Protein AF-A0A9R0ZN15-F1 (afdb_monomer_lite)

Organism: Triticum turgidum subsp. durum (NCBI:txid4567)

Secondary structure (DSSP, 8-state):
--GGG---HHHHHHHHHHHHHHHTSBPEEE-TTT--EEE-TTS-BHHHHHHHHHHHHHHHHHHHHHHHH--

Foldseek 3Di:
DDPVPDPDPVVVVVVVVVVVVQQQDAAWDQDPVVRDTDHPPVGGGNVVVVVVVVVVVVVVVVVVVVVVVVD

Radius of gyration: 18.59 Å; chains: 1; bounding box: 48×23×44 Å

Structure (mmCIF, N/CA/C/O backbone):
data_AF-A0A9R0ZN15-F1
#
_entry.id   AF-A0A9R0ZN15-F1
#
loop_
_atom_site.group_PDB
_atom_site.id
_atom_site.type_symbol
_atom_site.label_atom_id
_atom_site.label_alt_id
_atom_site.label_comp_id
_atom_site.label_asym_id
_atom_site.label_entity_id
_atom_site.label_seq_id
_atom_site.pdbx_PDB_ins_code
_atom_site.Cartn_x
_atom_site.Cartn_y
_atom_site.Cartn_z
_atom_site.occupancy
_atom_site.B_iso_or_equiv
_atom_site.auth_seq_id
_atom_site.auth_comp_id
_atom_site.auth_asym_id
_atom_site.auth_atom_id
_atom_site.pdbx_PDB_model_num
ATOM 1 N N . MET A 1 1 ? 9.885 15.280 -23.439 1.00 53.16 1 MET A N 1
ATOM 2 C CA . MET A 1 1 ? 8.676 14.663 -22.859 1.00 53.16 1 MET A CA 1
ATOM 3 C C . MET A 1 1 ? 9.076 14.048 -21.537 1.00 53.16 1 MET A C 1
ATOM 5 O O . MET A 1 1 ? 10.062 13.316 -21.524 1.00 53.16 1 MET A O 1
ATOM 9 N N . ALA A 1 2 ? 8.419 14.410 -20.437 1.00 63.38 2 ALA A N 1
ATOM 10 C CA . ALA A 1 2 ? 8.717 13.795 -19.149 1.00 63.38 2 ALA A CA 1
ATOM 11 C C . ALA A 1 2 ? 8.185 12.352 -19.141 1.00 63.38 2 ALA A C 1
ATOM 13 O O . ALA A 1 2 ? 7.220 12.042 -19.834 1.00 63.38 2 ALA A O 1
ATOM 14 N N . SER A 1 3 ? 8.794 11.463 -18.351 1.00 71.12 3 SER A N 1
ATOM 15 C CA . SER A 1 3 ? 8.356 10.057 -18.216 1.00 71.12 3 SER A CA 1
ATOM 16 C C . SER A 1 3 ? 6.880 9.933 -17.790 1.00 71.12 3 SER A C 1
ATOM 18 O O . SER A 1 3 ? 6.191 8.982 -18.151 1.00 71.12 3 SER A O 1
ATOM 20 N N . VAL A 1 4 ? 6.373 10.948 -17.082 1.00 76.56 4 VAL A N 1
ATOM 21 C CA . VAL A 1 4 ? 4.975 11.043 -16.638 1.00 76.56 4 VAL A CA 1
ATOM 22 C C . VAL A 1 4 ? 4.007 11.340 -17.798 1.00 76.56 4 VAL A C 1
ATOM 24 O O . VAL A 1 4 ? 2.848 10.946 -17.726 1.00 76.56 4 VAL A O 1
ATOM 27 N N . ASP A 1 5 ? 4.475 11.937 -18.901 1.00 83.38 5 ASP A N 1
ATOM 28 C CA . ASP A 1 5 ? 3.640 12.297 -20.062 1.00 83.38 5 ASP A CA 1
ATOM 29 C C . ASP A 1 5 ? 3.421 11.122 -21.040 1.00 83.38 5 ASP A C 1
ATOM 31 O O . ASP A 1 5 ? 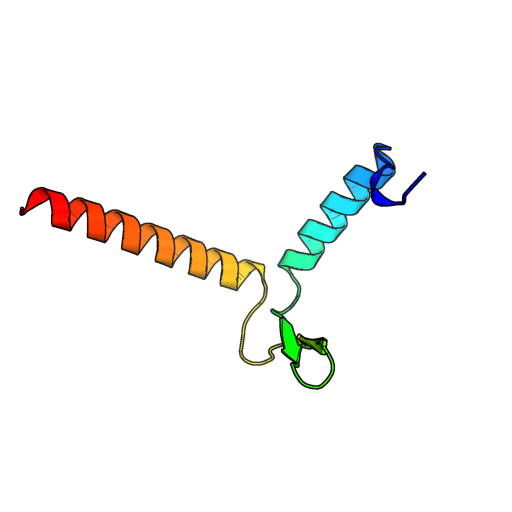2.777 11.269 -22.081 1.00 83.38 5 ASP A O 1
ATOM 35 N N . VAL A 1 6 ? 3.974 9.938 -20.751 1.00 87.00 6 VAL A N 1
ATOM 36 C CA . VAL A 1 6 ? 3.927 8.778 -21.653 1.00 87.00 6 VAL A CA 1
ATOM 37 C C . VAL A 1 6 ? 2.649 7.965 -21.417 1.00 87.00 6 VAL A C 1
ATOM 39 O O . VAL A 1 6 ? 2.615 7.037 -20.613 1.00 87.00 6 VAL A O 1
ATOM 42 N N . SER A 1 7 ? 1.586 8.256 -22.165 1.00 89.62 7 SER A N 1
ATOM 43 C CA . SER A 1 7 ? 0.257 7.629 -22.013 1.00 89.62 7 SER A CA 1
ATOM 44 C C . SER A 1 7 ? -0.025 6.461 -22.972 1.00 89.62 7 SER A C 1
ATOM 46 O O . SER A 1 7 ? -1.178 6.114 -23.225 1.00 89.62 7 SER A O 1
ATOM 48 N N . THR A 1 8 ? 1.012 5.813 -23.515 1.00 93.38 8 THR A N 1
ATOM 49 C CA . THR A 1 8 ? 0.816 4.640 -24.388 1.00 93.38 8 THR A CA 1
ATOM 50 C C . THR A 1 8 ? 0.115 3.500 -23.639 1.00 93.38 8 THR A C 1
ATOM 52 O O . THR A 1 8 ? 0.393 3.262 -22.461 1.00 93.38 8 THR A O 1
ATOM 55 N N . SER A 1 9 ? -0.735 2.725 -24.323 1.00 94.62 9 SER A N 1
ATOM 56 C CA . SER A 1 9 ? -1.459 1.602 -23.700 1.00 94.62 9 SER A CA 1
ATOM 57 C C . SER A 1 9 ? -0.519 0.588 -23.040 1.00 94.62 9 SER A C 1
ATOM 59 O O . SER A 1 9 ? -0.831 0.043 -21.984 1.00 94.62 9 SER A O 1
ATOM 61 N N . LYS A 1 10 ? 0.668 0.366 -23.625 1.00 95.12 10 LYS A N 1
ATOM 62 C CA . LYS A 1 10 ? 1.712 -0.487 -23.041 1.00 95.12 10 LYS A CA 1
ATOM 63 C C . LYS A 1 10 ? 2.186 0.044 -21.686 1.00 95.12 10 LYS A C 1
ATOM 65 O O . LYS A 1 10 ? 2.289 -0.739 -20.746 1.00 95.12 10 LYS A O 1
ATOM 70 N N . ASN A 1 11 ? 2.460 1.346 -21.583 1.00 93.31 11 ASN A N 1
ATOM 71 C CA . ASN A 1 11 ? 2.891 1.954 -20.326 1.00 93.31 11 ASN A CA 1
ATOM 72 C C . ASN A 1 11 ? 1.786 1.871 -19.263 1.00 93.31 11 ASN A C 1
ATOM 74 O O . ASN A 1 11 ? 2.038 1.405 -18.156 1.00 93.31 11 ASN A O 1
ATOM 78 N N . LEU A 1 12 ? 0.546 2.225 -19.621 1.00 94.94 12 LEU A N 1
ATOM 79 C CA . LEU A 1 12 ? -0.594 2.187 -18.698 1.00 94.94 12 LEU A CA 1
ATOM 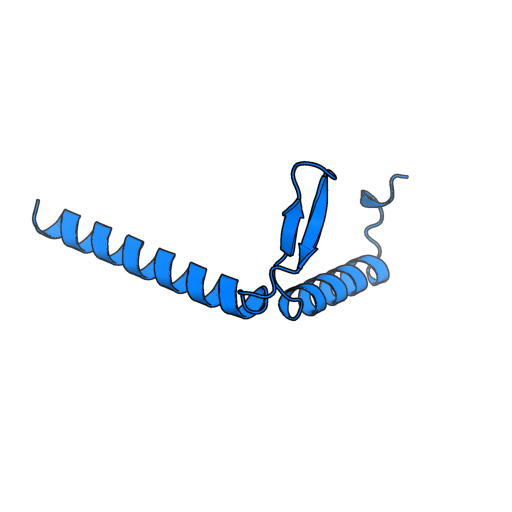80 C C . LEU A 1 12 ? -0.871 0.770 -18.169 1.00 94.94 12 LEU A C 1
ATOM 82 O O . LEU A 1 12 ? -1.030 0.582 -16.964 1.00 94.94 12 LEU A O 1
ATOM 86 N N . ASN A 1 13 ? -0.843 -0.245 -19.038 1.00 96.69 13 ASN A N 1
ATOM 87 C CA . ASN A 1 13 ? -0.979 -1.643 -18.617 1.00 96.69 13 ASN A CA 1
ATOM 88 C C . ASN A 1 13 ? 0.184 -2.087 -17.715 1.00 96.69 13 ASN A C 1
ATOM 90 O O . ASN A 1 13 ? -0.027 -2.827 -16.753 1.00 96.69 13 ASN A O 1
ATOM 94 N N . GLY A 1 14 ? 1.399 -1.602 -17.989 1.00 96.56 14 GLY A N 1
ATOM 95 C CA . GLY A 1 14 ? 2.557 -1.796 -17.119 1.00 96.56 14 GLY A CA 1
ATOM 96 C C . GLY A 1 14 ? 2.339 -1.211 -15.721 1.00 96.56 14 GLY A C 1
ATOM 97 O O . GLY A 1 14 ? 2.559 -1.909 -14.733 1.00 96.56 14 GLY A O 1
ATOM 98 N N . LEU A 1 15 ? 1.831 0.022 -15.624 1.00 95.81 15 LEU A N 1
ATOM 99 C CA . LEU A 1 15 ? 1.525 0.678 -14.346 1.00 95.81 15 LEU A CA 1
ATOM 100 C C . LEU A 1 15 ? 0.445 -0.064 -13.550 1.00 95.81 15 LEU A C 1
ATOM 102 O O . LEU A 1 15 ? 0.584 -0.220 -12.337 1.00 95.81 15 LEU A O 1
ATOM 106 N N . VAL A 1 16 ? -0.586 -0.600 -14.214 1.00 97.19 16 VAL A N 1
ATOM 107 C CA . VAL A 1 16 ? -1.570 -1.487 -13.564 1.00 97.19 16 VAL A CA 1
ATOM 108 C C . VAL A 1 16 ? -0.886 -2.731 -12.988 1.00 97.19 16 VAL A C 1
ATOM 110 O O . VAL A 1 16 ? -1.178 -3.130 -11.859 1.00 97.19 16 VAL A O 1
ATOM 113 N N . GLY A 1 17 ? 0.040 -3.336 -13.736 1.00 98.12 17 GLY A N 1
ATOM 114 C CA . GLY A 1 17 ? 0.838 -4.472 -13.270 1.00 98.12 17 GLY A CA 1
ATOM 115 C C . GLY A 1 17 ? 1.675 -4.137 -12.034 1.00 98.12 17 GLY A C 1
ATOM 116 O O . GLY A 1 17 ? 1.641 -4.877 -11.051 1.00 98.12 17 GLY A O 1
ATOM 117 N N . VAL A 1 18 ? 2.357 -2.988 -12.045 1.00 97.44 18 VAL A N 1
ATOM 118 C CA . VAL A 1 18 ? 3.116 -2.485 -10.889 1.00 97.44 18 VAL A CA 1
ATOM 119 C C . VAL A 1 18 ? 2.196 -2.285 -9.686 1.00 97.44 18 VAL A C 1
ATOM 121 O O . VAL A 1 18 ? 2.510 -2.782 -8.609 1.00 97.44 18 VAL A O 1
ATOM 124 N N . GLY A 1 19 ? 1.037 -1.644 -9.858 1.00 97.25 19 GLY A N 1
ATOM 125 C CA . GLY A 1 19 ? 0.063 -1.447 -8.781 1.00 97.25 19 GLY A CA 1
ATOM 126 C C . GLY A 1 19 ? -0.395 -2.762 -8.142 1.00 97.25 19 GLY A C 1
ATOM 127 O O . GLY A 1 19 ? -0.376 -2.897 -6.920 1.00 97.25 19 GLY A O 1
ATOM 128 N N . LYS A 1 20 ? -0.719 -3.775 -8.957 1.00 98.31 20 LYS A N 1
ATOM 129 C CA . LYS A 1 20 ? -1.077 -5.118 -8.464 1.00 98.31 20 LYS A CA 1
ATOM 130 C C . LYS A 1 20 ? 0.075 -5.792 -7.716 1.00 98.31 20 LYS A C 1
ATOM 132 O O . LYS A 1 20 ? -0.157 -6.432 -6.696 1.00 98.31 20 LYS A O 1
ATOM 137 N N . ALA A 1 21 ? 1.308 -5.642 -8.196 1.00 98.00 21 ALA A N 1
ATOM 138 C CA . ALA A 1 21 ? 2.482 -6.178 -7.515 1.00 98.00 21 ALA A CA 1
ATOM 139 C C . ALA A 1 21 ? 2.744 -5.467 -6.176 1.00 98.00 21 ALA A C 1
ATOM 141 O O . ALA A 1 21 ? 3.098 -6.123 -5.200 1.00 98.00 21 ALA A O 1
ATOM 142 N N . LEU A 1 22 ? 2.529 -4.147 -6.103 1.00 97.19 22 LEU A N 1
ATOM 143 C CA . LEU A 1 22 ? 2.688 -3.365 -4.874 1.00 97.19 22 LEU A CA 1
ATOM 144 C C . LEU A 1 22 ? 1.745 -3.832 -3.761 1.00 97.19 22 LEU A C 1
ATOM 146 O O . LEU A 1 22 ? 2.171 -3.863 -2.610 1.00 97.19 22 LEU A O 1
ATOM 150 N N . LEU A 1 23 ? 0.519 -4.252 -4.087 1.00 98.00 23 LEU A N 1
ATOM 151 C CA . LEU A 1 23 ? -0.417 -4.817 -3.105 1.00 98.00 23 LEU A CA 1
ATOM 152 C C . LEU A 1 23 ? 0.169 -6.034 -2.374 1.00 98.00 23 LEU A C 1
ATOM 154 O O . LEU A 1 23 ? -0.004 -6.162 -1.168 1.00 98.00 23 LEU A O 1
ATOM 158 N N . LYS A 1 24 ? 0.920 -6.885 -3.083 1.00 97.50 24 LYS A N 1
ATOM 159 C CA . LYS A 1 24 ? 1.541 -8.093 -2.516 1.00 97.50 24 LYS A CA 1
ATOM 160 C C . LYS A 1 24 ? 2.869 -7.833 -1.800 1.00 97.50 24 LYS A C 1
ATOM 162 O O . LYS A 1 24 ? 3.413 -8.748 -1.188 1.00 97.50 24 LYS A O 1
ATOM 167 N N . ARG A 1 25 ? 3.429 -6.623 -1.886 1.00 95.44 25 ARG A N 1
ATOM 168 C CA . ARG A 1 25 ? 4.664 -6.276 -1.168 1.00 95.44 25 ARG A CA 1
ATOM 169 C C . ARG A 1 25 ? 4.357 -6.007 0.297 1.00 95.44 25 ARG A C 1
ATOM 171 O O . ARG A 1 25 ? 3.291 -5.490 0.625 1.00 95.44 25 ARG A O 1
ATOM 178 N N . GLN A 1 26 ? 5.326 -6.315 1.151 1.00 96.44 26 GLN A N 1
ATOM 179 C CA . GLN A 1 26 ? 5.301 -5.915 2.551 1.00 96.44 26 GLN A CA 1
ATOM 180 C C . GLN A 1 26 ? 5.191 -4.394 2.674 1.00 96.44 26 GLN A C 1
ATOM 182 O O . GLN A 1 26 ? 5.746 -3.664 1.843 1.00 96.44 26 GLN A O 1
ATOM 187 N N . VAL A 1 27 ? 4.481 -3.931 3.702 1.00 95.81 27 VAL A N 1
ATOM 188 C CA . VAL A 1 27 ? 4.452 -2.508 4.041 1.00 95.81 27 VAL A CA 1
ATOM 189 C C . VAL A 1 27 ? 5.873 -2.004 4.253 1.00 95.81 27 VAL A C 1
ATOM 191 O O . VAL A 1 27 ? 6.696 -2.685 4.859 1.00 95.81 27 VAL A O 1
ATOM 194 N N . CYS A 1 28 ? 6.152 -0.796 3.773 1.00 94.12 28 CYS A N 1
ATOM 195 C CA . CYS A 1 28 ? 7.400 -0.106 4.064 1.00 94.12 28 CYS A CA 1
ATOM 196 C C . CYS A 1 28 ? 7.179 1.026 5.069 1.00 94.12 28 CYS A C 1
ATOM 198 O O . CYS A 1 28 ? 6.136 1.680 5.077 1.00 94.12 28 CYS A O 1
ATOM 200 N N . LYS A 1 29 ? 8.207 1.290 5.870 1.00 93.06 29 LYS A N 1
ATOM 201 C CA . LYS A 1 29 ? 8.360 2.481 6.703 1.00 93.06 29 LYS A CA 1
ATOM 202 C C . LYS A 1 29 ? 9.456 3.367 6.118 1.00 93.06 29 LYS A C 1
ATOM 204 O O . LYS A 1 29 ? 10.436 2.865 5.569 1.00 93.06 29 LYS A O 1
ATOM 209 N N . MET A 1 30 ? 9.309 4.679 6.260 1.00 92.75 30 MET A N 1
ATOM 210 C CA . MET A 1 30 ? 10.378 5.607 5.904 1.00 92.75 30 MET A CA 1
ATOM 211 C C . MET A 1 30 ? 11.386 5.667 7.050 1.00 92.75 30 MET A C 1
ATOM 213 O O . MET A 1 30 ? 11.030 5.990 8.184 1.00 92.75 30 MET A O 1
ATOM 217 N N . ASN A 1 31 ? 12.642 5.364 6.756 1.00 92.88 31 ASN A N 1
ATOM 218 C CA . ASN A 1 31 ? 13.750 5.664 7.640 1.00 92.88 31 ASN A CA 1
ATOM 219 C C . ASN A 1 31 ? 14.050 7.168 7.527 1.00 92.88 31 ASN A C 1
ATOM 221 O O . ASN A 1 31 ? 14.431 7.648 6.464 1.00 92.88 31 ASN A O 1
ATOM 225 N N . ILE A 1 32 ? 13.829 7.921 8.608 1.00 93.31 32 ILE A N 1
ATOM 226 C CA . ILE A 1 32 ? 13.950 9.390 8.614 1.00 93.31 32 ILE A CA 1
ATOM 227 C C . ILE A 1 32 ? 15.414 9.832 8.488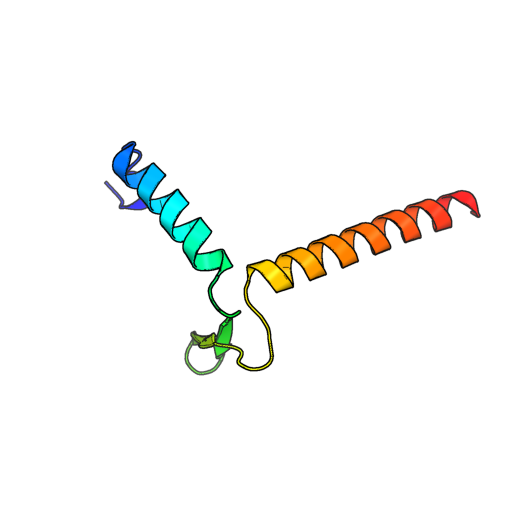 1.00 93.31 32 ILE A C 1
ATOM 229 O O . ILE A 1 32 ? 15.684 10.875 7.902 1.00 93.31 32 ILE A O 1
ATOM 233 N N . GLU A 1 33 ? 16.356 9.035 8.994 1.00 94.50 33 GLU A N 1
ATOM 234 C CA . GLU A 1 33 ? 17.786 9.350 8.936 1.00 94.50 33 GLU A CA 1
ATOM 235 C C . GLU A 1 33 ? 18.335 9.188 7.517 1.00 94.50 33 GLU A C 1
ATOM 237 O O . GLU A 1 33 ? 19.109 10.020 7.049 1.00 94.50 33 GLU A O 1
ATOM 242 N N . THR A 1 34 ? 17.920 8.128 6.815 1.00 93.31 34 THR A N 1
ATOM 243 C CA . THR A 1 34 ? 18.416 7.829 5.460 1.00 93.31 34 THR A CA 1
ATOM 244 C C . THR A 1 34 ? 17.507 8.350 4.349 1.00 93.31 34 THR A C 1
ATOM 246 O O . THR A 1 34 ? 17.915 8.389 3.190 1.00 93.31 34 THR A O 1
ATOM 249 N N . GLY A 1 35 ? 16.268 8.730 4.672 1.00 93.88 35 GLY A N 1
ATOM 250 C CA . GLY A 1 35 ? 15.235 9.104 3.704 1.00 93.88 35 GLY A CA 1
ATOM 251 C C . GLY A 1 35 ? 14.748 7.941 2.832 1.00 93.88 35 GLY A C 1
ATOM 252 O O . GLY A 1 35 ? 14.074 8.167 1.827 1.00 93.88 35 GLY A O 1
ATOM 253 N N . THR A 1 36 ? 15.099 6.697 3.172 1.00 94.81 36 THR A N 1
ATOM 254 C CA . THR A 1 36 ? 14.775 5.520 2.354 1.00 94.81 36 THR A CA 1
ATOM 255 C C . THR A 1 36 ? 13.565 4.763 2.890 1.00 94.81 36 THR A C 1
ATOM 257 O O . THR A 1 36 ? 13.257 4.799 4.079 1.00 94.81 36 THR A O 1
ATOM 260 N N . ASN A 1 37 ? 12.854 4.073 1.997 1.00 92.06 37 ASN A N 1
ATOM 261 C CA . ASN A 1 37 ? 11.757 3.190 2.377 1.00 92.06 37 ASN A CA 1
ATOM 262 C C . ASN A 1 37 ? 12.292 1.783 2.639 1.00 92.06 37 ASN A C 1
ATOM 264 O O . ASN A 1 37 ? 12.837 1.146 1.737 1.00 92.06 37 ASN A O 1
ATOM 268 N N . GLU A 1 38 ? 12.070 1.283 3.846 1.00 93.88 38 GLU A N 1
ATOM 269 C CA . GLU A 1 38 ? 12.509 -0.034 4.298 1.00 93.88 38 GLU A CA 1
ATOM 270 C C . GLU A 1 38 ? 11.294 -0.904 4.639 1.00 93.88 38 GLU A C 1
ATOM 272 O O . GLU A 1 38 ? 10.318 -0.377 5.175 1.00 93.88 38 GLU A O 1
ATOM 277 N N . PRO A 1 39 ? 11.313 -2.224 4.380 1.00 91.88 39 PRO A N 1
ATOM 278 C CA . PRO A 1 39 ? 10.233 -3.112 4.798 1.00 91.88 39 PRO A CA 1
ATOM 279 C C . PRO A 1 39 ? 9.994 -3.055 6.313 1.00 91.88 39 PRO A C 1
ATOM 281 O O . PRO A 1 39 ? 10.924 -3.157 7.116 1.00 91.88 39 PRO A O 1
ATOM 284 N N . ASP A 1 40 ? 8.735 -2.932 6.715 1.00 94.06 40 ASP A N 1
ATOM 285 C CA . ASP A 1 40 ? 8.310 -3.100 8.097 1.00 94.06 40 ASP A CA 1
ATOM 286 C C . ASP A 1 40 ? 7.962 -4.569 8.342 1.00 94.06 40 ASP A C 1
ATOM 288 O O . ASP A 1 40 ? 6.836 -5.016 8.127 1.00 94.06 40 ASP A O 1
ATOM 292 N N . LEU A 1 41 ? 8.960 -5.329 8.801 1.00 89.88 41 LEU A N 1
ATOM 293 C CA . LEU A 1 41 ? 8.848 -6.776 9.011 1.00 89.88 41 LEU A CA 1
ATOM 294 C C . LEU A 1 41 ? 7.790 -7.180 10.052 1.00 89.88 41 LEU A C 1
ATOM 296 O O . LEU A 1 41 ? 7.459 -8.358 10.155 1.00 89.88 41 LEU A O 1
ATOM 300 N N . LYS A 1 42 ? 7.278 -6.228 10.843 1.00 93.31 42 LYS A N 1
ATOM 301 C CA . LYS A 1 42 ? 6.242 -6.479 11.855 1.00 93.31 42 LYS A CA 1
ATOM 302 C C . LYS A 1 42 ? 4.827 -6.427 11.286 1.00 93.31 42 LYS A C 1
ATOM 304 O O . LYS A 1 42 ? 3.889 -6.797 11.988 1.00 93.31 42 LYS A O 1
ATOM 309 N N . ARG A 1 43 ? 4.668 -5.936 10.056 1.00 93.50 43 ARG A N 1
ATOM 310 C CA . ARG A 1 43 ? 3.379 -5.754 9.390 1.00 93.50 43 ARG A CA 1
ATOM 311 C C . ARG A 1 43 ? 3.244 -6.678 8.189 1.00 93.50 43 ARG A C 1
ATOM 313 O O . ARG A 1 43 ? 4.230 -7.213 7.671 1.00 93.50 43 ARG A O 1
ATOM 320 N N . GLY A 1 44 ? 1.994 -6.855 7.774 1.00 94.69 44 GLY A N 1
ATOM 321 C CA . GLY A 1 44 ? 1.643 -7.638 6.599 1.00 94.69 44 GLY A CA 1
ATOM 322 C C . GLY A 1 44 ? 1.977 -6.928 5.287 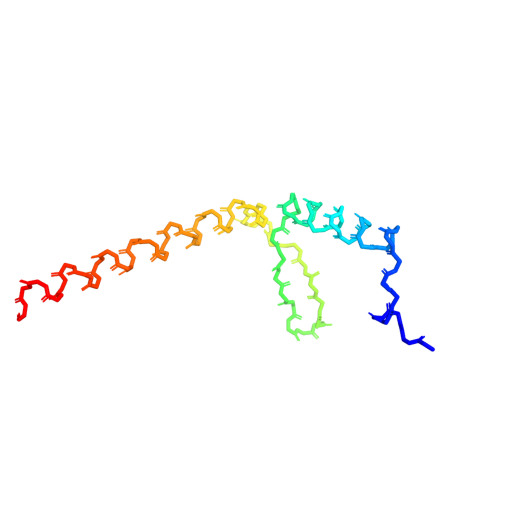1.00 94.69 44 GLY A C 1
ATOM 323 O O . GLY A 1 44 ? 2.764 -5.978 5.202 1.00 94.69 44 GLY A O 1
ATOM 324 N N . THR A 1 45 ? 1.355 -7.415 4.229 1.00 97.62 45 THR A N 1
ATOM 325 C CA . THR A 1 45 ? 1.373 -6.803 2.904 1.00 97.62 45 THR A CA 1
ATOM 326 C C . THR A 1 45 ? 0.548 -5.517 2.858 1.00 97.62 45 THR A C 1
ATOM 328 O O . THR A 1 45 ? -0.325 -5.277 3.695 1.00 97.62 45 THR A O 1
ATOM 331 N N . ASN A 1 46 ? 0.790 -4.687 1.842 1.00 97.62 46 ASN A N 1
ATOM 332 C CA . ASN A 1 46 ? -0.018 -3.490 1.603 1.00 97.62 46 ASN A CA 1
ATOM 333 C C . ASN A 1 46 ? -1.507 -3.831 1.424 1.00 97.62 46 ASN A C 1
ATOM 335 O O . ASN A 1 46 ? -2.361 -3.071 1.865 1.00 97.62 46 ASN A O 1
ATOM 339 N N . GLU A 1 47 ? -1.830 -4.965 0.799 1.00 98.38 47 GLU A N 1
ATOM 340 C CA . GLU A 1 47 ? -3.211 -5.426 0.629 1.00 98.38 47 GLU A CA 1
ATOM 341 C C . GLU A 1 47 ? -3.907 -5.695 1.964 1.00 98.38 47 GLU A C 1
ATOM 343 O O . GLU A 1 47 ? -4.988 -5.160 2.208 1.00 98.38 47 GLU A O 1
ATOM 348 N N . GLU A 1 48 ? -3.285 -6.482 2.842 1.00 98.12 48 GLU A N 1
ATOM 349 C CA . GLU A 1 48 ? -3.846 -6.826 4.155 1.00 98.12 48 GLU A CA 1
ATOM 350 C C . GLU A 1 48 ? -4.079 -5.570 5.003 1.00 98.12 48 GLU A C 1
ATOM 352 O O . GLU A 1 48 ? -5.122 -5.409 5.638 1.00 98.12 48 GLU A O 1
ATOM 357 N N . GLU A 1 49 ? -3.137 -4.634 4.957 1.00 97.50 49 GLU A N 1
ATOM 358 C CA . GLU A 1 49 ? -3.198 -3.393 5.725 1.00 97.50 49 GLU A CA 1
ATOM 359 C C . GLU A 1 49 ? -4.233 -2.412 5.158 1.00 97.50 49 GLU A C 1
ATOM 361 O O . GLU A 1 49 ? -4.922 -1.734 5.921 1.00 97.50 49 GLU A O 1
ATOM 366 N N . LEU A 1 50 ? -4.435 -2.386 3.836 1.00 98.19 50 LEU A N 1
ATOM 367 C CA . LEU A 1 50 ? -5.537 -1.646 3.215 1.00 98.19 50 LEU A CA 1
ATOM 368 C C . LEU A 1 50 ? -6.905 -2.244 3.571 1.00 98.19 50 LEU A C 1
ATOM 370 O O . LEU A 1 50 ? -7.847 -1.487 3.803 1.00 98.19 50 LEU A O 1
ATOM 374 N N . VAL A 1 51 ? -7.026 -3.574 3.664 1.00 98.50 51 VAL A N 1
ATOM 375 C CA . VAL A 1 51 ? -8.258 -4.237 4.132 1.00 98.50 51 VAL A CA 1
ATOM 376 C C . VAL A 1 51 ? -8.547 -3.866 5.588 1.00 98.50 51 VAL A C 1
ATOM 378 O O . VAL A 1 51 ? -9.669 -3.469 5.914 1.00 98.50 51 VAL A O 1
ATOM 381 N N . HIS A 1 52 ? -7.534 -3.922 6.457 1.00 97.88 52 HIS A N 1
ATOM 382 C CA . HIS A 1 52 ? -7.652 -3.466 7.842 1.00 97.88 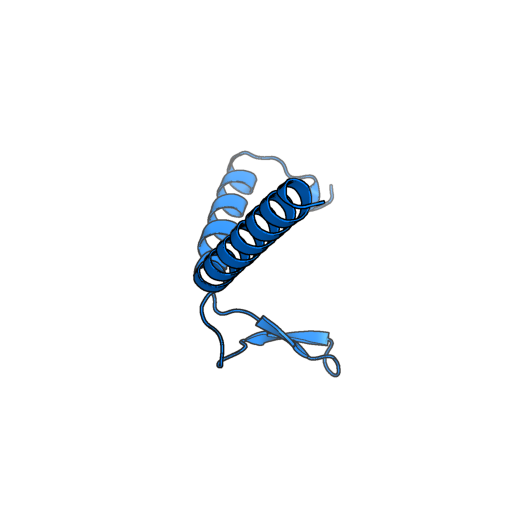52 HIS A CA 1
ATOM 383 C C . HIS A 1 52 ? -8.065 -1.993 7.928 1.00 97.88 52 HIS A C 1
ATOM 385 O O . HIS A 1 52 ? -8.960 -1.647 8.703 1.00 97.88 52 HIS A O 1
ATOM 391 N N . PHE A 1 53 ? -7.466 -1.134 7.103 1.00 97.69 53 PHE A N 1
ATOM 392 C CA . PHE A 1 53 ? -7.795 0.285 7.049 1.00 97.69 53 PHE A CA 1
ATOM 393 C C . PHE A 1 53 ? -9.234 0.536 6.586 1.00 97.69 53 PHE A C 1
ATOM 395 O O . PHE A 1 53 ? -9.959 1.305 7.216 1.00 97.69 53 PHE A O 1
ATOM 402 N N . ALA A 1 54 ? -9.693 -0.168 5.549 1.00 98.69 54 ALA A N 1
ATOM 403 C CA . ALA A 1 54 ? -11.072 -0.087 5.077 1.00 98.69 54 ALA A CA 1
ATOM 404 C C . ALA A 1 54 ? -12.084 -0.488 6.164 1.00 98.69 54 ALA A C 1
ATOM 406 O O . ALA A 1 54 ? -13.123 0.162 6.305 1.00 98.69 54 ALA A O 1
ATOM 407 N N . ARG A 1 55 ? -11.769 -1.513 6.970 1.00 98.31 55 ARG A 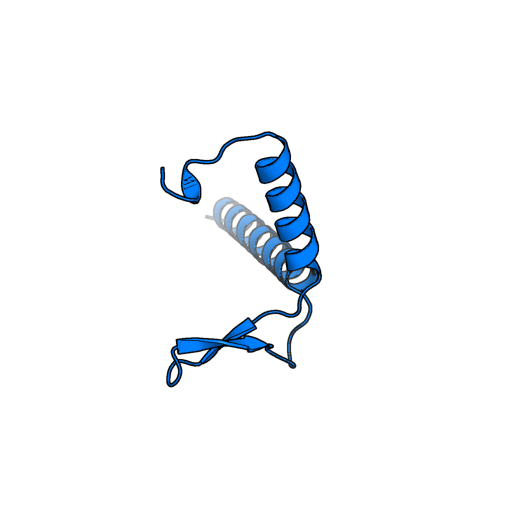N 1
ATOM 408 C CA . ARG A 1 55 ? -12.595 -1.905 8.121 1.00 98.31 55 ARG A CA 1
ATOM 409 C C . ARG A 1 55 ? -12.683 -0.785 9.159 1.00 98.31 55 ARG A C 1
ATOM 411 O O . ARG A 1 55 ? -13.796 -0.403 9.512 1.00 98.31 55 ARG A O 1
ATOM 418 N N . MET A 1 56 ? -11.545 -0.222 9.578 1.00 98.38 56 MET A N 1
ATOM 419 C CA . MET A 1 56 ? -11.510 0.885 10.549 1.00 98.38 56 MET A CA 1
ATOM 420 C C . MET A 1 56 ? -12.351 2.081 10.081 1.00 98.38 56 MET A C 1
ATOM 422 O O . MET A 1 56 ? -13.132 2.636 10.849 1.00 98.38 56 MET A O 1
ATOM 426 N N . LEU A 1 57 ? -12.248 2.448 8.799 1.00 98.25 57 LEU A N 1
ATOM 427 C CA . LEU A 1 57 ? -13.053 3.528 8.224 1.00 98.25 57 LEU A CA 1
ATOM 428 C C . LEU A 1 57 ? -14.559 3.224 8.253 1.00 98.25 57 LEU A C 1
ATOM 430 O O . LEU A 1 57 ? -15.367 4.125 8.490 1.00 98.25 57 LEU A O 1
ATOM 434 N N . SER A 1 58 ? -14.954 1.972 8.003 1.00 98.12 58 SER A N 1
ATOM 435 C CA . SER A 1 58 ? -16.363 1.570 8.061 1.00 98.12 58 SER A CA 1
ATOM 436 C C . SER A 1 58 ? -16.910 1.622 9.488 1.00 98.12 58 SER A C 1
ATOM 438 O O . SER A 1 58 ? -17.992 2.170 9.693 1.00 98.12 58 SER A O 1
ATOM 440 N N . GLU A 1 59 ? -16.163 1.096 10.461 1.00 97.44 59 GLU A N 1
ATOM 441 C CA . GLU A 1 59 ? -16.530 1.110 11.885 1.00 97.44 59 GLU A CA 1
ATOM 442 C C . GLU A 1 59 ? -16.702 2.547 12.403 1.00 97.44 59 GLU A C 1
ATOM 444 O O . GLU A 1 59 ? -17.702 2.871 13.048 1.00 97.44 59 GLU A O 1
ATOM 449 N N . GLU A 1 60 ? -15.778 3.441 12.045 1.00 97.31 60 GLU A N 1
ATOM 450 C CA . GLU A 1 60 ? -15.833 4.857 12.417 1.00 97.31 60 GLU A CA 1
ATOM 451 C C . GLU A 1 60 ? -17.054 5.563 11.810 1.00 97.31 60 GLU A C 1
ATOM 453 O O . GLU A 1 60 ? -17.782 6.289 12.494 1.00 97.31 60 GLU A O 1
ATOM 458 N N . ARG A 1 61 ? -17.332 5.323 10.522 1.00 96.81 61 ARG A N 1
ATOM 459 C CA . ARG A 1 61 ? -18.523 5.865 9.851 1.00 96.81 61 ARG A CA 1
ATOM 460 C C . ARG A 1 61 ? -19.804 5.437 10.567 1.00 96.81 61 ARG A C 1
ATOM 462 O O . ARG A 1 61 ? -20.712 6.253 10.735 1.00 96.81 61 ARG A O 1
ATOM 469 N N . ASP A 1 62 ? -19.903 4.168 10.941 1.00 96.06 62 ASP A N 1
ATOM 470 C CA . ASP A 1 62 ? -21.104 3.622 11.568 1.00 96.06 62 ASP A CA 1
ATOM 471 C C . ASP A 1 62 ? -21.260 4.148 13.002 1.00 96.06 62 ASP A C 1
ATOM 473 O O . ASP A 1 62 ? -22.358 4.554 13.386 1.00 96.06 62 ASP A O 1
ATOM 477 N N . THR A 1 63 ? -20.153 4.294 13.735 1.00 96.06 63 THR A N 1
ATOM 478 C CA . THR A 1 63 ? -20.116 4.933 15.060 1.00 96.06 63 THR A CA 1
ATOM 479 C C . THR A 1 63 ? -20.647 6.365 15.004 1.00 96.06 63 THR A C 1
ATOM 481 O O . THR A 1 63 ? -21.541 6.725 15.775 1.00 96.06 63 THR A O 1
ATOM 484 N N . ARG A 1 64 ? -20.194 7.173 14.033 1.00 95.00 64 ARG A N 1
ATOM 485 C CA . ARG A 1 64 ? -20.711 8.540 13.840 1.00 95.00 64 ARG A CA 1
ATOM 486 C C . ARG A 1 64 ? -22.209 8.543 13.557 1.00 95.00 64 ARG A C 1
ATOM 488 O O . ARG A 1 64 ? -22.940 9.310 14.173 1.00 95.00 64 ARG A O 1
ATOM 495 N N . LYS A 1 65 ? -22.694 7.658 12.677 1.00 93.25 65 LYS A N 1
ATOM 496 C CA . LYS A 1 65 ? -24.132 7.541 12.371 1.00 93.25 65 LYS A CA 1
ATOM 497 C C . LYS A 1 65 ? -24.973 7.200 13.601 1.00 93.25 65 LYS A C 1
ATOM 499 O O . LYS A 1 65 ? -26.080 7.715 13.716 1.00 93.25 65 LYS A O 1
ATOM 504 N N . VAL A 1 66 ? -24.484 6.337 14.493 1.00 84.38 66 VAL A N 1
ATOM 505 C CA . VAL A 1 66 ? -25.187 5.994 15.741 1.00 84.38 66 VAL A CA 1
ATOM 506 C C . VAL A 1 66 ? -25.192 7.178 16.708 1.00 84.38 66 VAL A C 1
ATOM 508 O O . VAL A 1 66 ? -26.243 7.473 17.277 1.00 84.38 66 VAL A O 1
ATOM 511 N N . GLY A 1 67 ? -24.069 7.891 16.841 1.00 73.62 67 GLY A N 1
ATOM 512 C CA . GLY A 1 67 ? -23.969 9.102 17.662 1.00 73.62 67 GLY A CA 1
ATOM 513 C C . GLY A 1 67 ? -24.970 10.188 17.255 1.00 73.62 67 GLY A C 1
ATOM 514 O O . GLY A 1 67 ? -25.608 10.777 18.118 1.00 73.62 67 GLY A O 1
ATOM 515 N N . TYR A 1 68 ? -25.205 10.378 15.952 1.00 64.44 68 TYR A N 1
ATOM 516 C CA . TYR A 1 68 ? -26.219 11.320 15.454 1.00 64.44 68 TYR A CA 1
ATOM 517 C C . TYR A 1 68 ? -27.672 10.915 15.745 1.00 64.44 68 TYR A C 1
ATOM 519 O O . TYR A 1 68 ? -28.545 11.770 15.711 1.00 64.44 68 TYR A O 1
ATOM 527 N N . LYS A 1 69 ? -27.969 9.631 15.988 1.00 61.31 69 LYS A N 1
ATOM 528 C CA . LYS A 1 69 ? -29.344 9.171 16.269 1.00 61.31 69 LYS A CA 1
ATOM 529 C C . LYS A 1 69 ? -29.767 9.343 17.730 1.00 61.31 69 LYS A C 1
ATOM 531 O O . LYS A 1 69 ? -30.947 9.182 18.022 1.00 61.31 69 LYS A O 1
ATOM 536 N N . HIS A 1 70 ? -28.816 9.606 18.623 1.00 57.31 70 HIS A N 1
ATOM 537 C CA . HIS A 1 70 ? -29.043 9.733 20.066 1.00 57.31 70 HIS A CA 1
ATOM 538 C C . HIS A 1 70 ? -28.787 11.158 20.587 1.00 57.31 70 HIS A C 1
ATOM 540 O O . HIS A 1 70 ? -28.812 11.363 21.800 1.00 57.31 70 HIS A O 1
ATOM 546 N N . GLY A 1 71 ? -28.510 12.110 19.689 1.00 52.00 71 GLY A N 1
ATOM 547 C CA . GLY A 1 71 ? -28.372 13.539 19.983 1.00 52.00 71 GLY A CA 1
ATOM 548 C C . GLY A 1 71 ? -29.561 14.348 19.493 1.00 52.00 71 GLY A C 1
ATOM 549 O O . GLY A 1 71 ? -30.323 13.825 18.649 1.00 52.00 71 GLY A O 1
#

Sequence (71 aa):
MASVDVSTSKNLNGLVGVGKALLKRQVCKMNIETGTNEPDLKRGTNEEELVHFARMLSEERDTRKVGYKHG

pLDDT: mean 91.2, std 11.31, range [52.0, 98.69]